Protein AF-A0A2M7FGW8-F1 (afdb_monomer)

Solvent-accessible surface area (backbone atoms only — not comparable to full-atom values): 6690 Å² total; per-residue (Å²): 117,51,79,47,81,45,80,54,98,92,41,30,34,40,37,43,35,40,80,67,53,76,58,97,88,47,76,48,59,49,72,51,74,41,79,41,99,47,105,57,93,65,73,82,78,49,57,72,68,60,36,59,74,77,46,45,74,80,53,61,79,68,67,68,92,76,65,48,77,55,65,51,73,51,75,44,82,46,79,54,96,89,42,83,42,80,48,48,40,38,44,39,34,41,33,46,101,86,51,72,47,82,39,79,51,109

Secondary structure (DSSP, 8-state):
-EEEEEEETTEEEEEEEEEEEEETTEEEEEEEEEEESSSS--GGGS-HHHHHHH--HHHHTT-----EEEEEEEEEEEEETTEEEEEEEEEEEEE-SS-EEEEEE-

Nearest PDB structures (foldseek):
  2wj7-assembly3_C  TM=5.736E-01  e=2.846E+00  Homo sapiens
  4jut-assembly2_G  TM=3.625E-01  e=1.959E+00  Homo sapiens
  4jus-assembly1_B  TM=3.287E-01  e=1.527E+00  Homo sapiens
  4jut-assembly2_H  TM=3.679E-01  e=2.512E+00  Homo sapiens
  8wr4-assembly1_B  TM=1.627E-01  e=4.683E+00  Chryseobacterium

pLDDT: mean 94.01, std 4.84, range [78.5, 98.56]

Foldseek 3Di:
DDWDWDQDPNWIKIKDWDDFDDDPNDTDTDIQMDTDPDPDDDPVSDDPVCCVVPPDPVRNVVDDDAKDDDWDKDWDW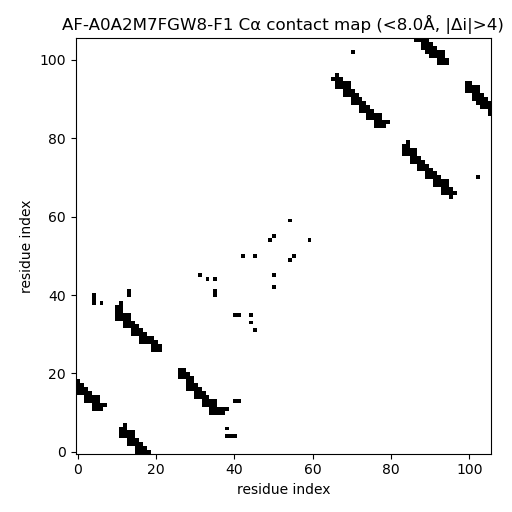DDDPNDTDIDIFTWDWIDGPPDIDTDTDD

Mean predicted aligned error: 3.9 Å

Radius of gyration: 15.86 Å; Cα contacts (8 Å, |Δi|>4): 158; chains: 1; bounding box: 38×30×43 Å

Sequence (106 aa):
MALRLRRVGGRWLQTLKGGGQVRGGLHQRNEWEAPVASARLDFSVLELSVLKEYFPQSLRKKLKPVFVTDFYRTSRMVEYQGAVIEVCMDHGEVKTSQRSAPICEV

Structure (mmCIF, N/CA/C/O backbone):
data_AF-A0A2M7FGW8-F1
#
_entry.id   AF-A0A2M7FGW8-F1
#
loop_
_atom_site.group_PDB
_atom_site.id
_atom_site.type_symbol
_atom_site.label_atom_id
_atom_site.label_alt_id
_atom_site.label_comp_id
_atom_site.label_asym_id
_atom_site.label_entity_id
_atom_site.label_seq_id
_atom_site.pdbx_PDB_ins_code
_atom_site.Cartn_x
_atom_site.Cartn_y
_atom_site.Cartn_z
_atom_site.occupancy
_atom_site.B_iso_or_equiv
_atom_site.auth_seq_id
_atom_site.auth_comp_id
_atom_site.auth_asym_id
_atom_site.auth_atom_id
_atom_site.pdbx_PDB_model_num
ATOM 1 N N . MET A 1 1 ? 2.899 11.614 -2.342 1.00 86.56 1 MET A N 1
ATOM 2 C CA . MET A 1 1 ? 2.009 10.733 -3.131 1.00 86.56 1 MET A CA 1
ATOM 3 C C . MET A 1 1 ? 2.624 9.341 -3.213 1.00 86.56 1 MET A C 1
ATOM 5 O O . MET A 1 1 ? 3.843 9.258 -3.286 1.00 86.56 1 MET A O 1
ATOM 9 N N . ALA A 1 2 ? 1.819 8.277 -3.215 1.00 93.12 2 ALA A N 1
ATOM 10 C CA . ALA A 1 2 ? 2.271 6.902 -3.441 1.00 93.12 2 ALA A CA 1
ATOM 11 C C . ALA A 1 2 ? 1.248 6.110 -4.273 1.00 93.12 2 ALA A C 1
ATOM 13 O O . ALA A 1 2 ? 0.047 6.257 -4.061 1.00 93.12 2 ALA A O 1
ATOM 14 N N . LEU A 1 3 ? 1.729 5.258 -5.182 1.00 95.69 3 LEU A N 1
ATOM 15 C CA . LEU A 1 3 ? 0.924 4.301 -5.946 1.00 95.69 3 LEU A CA 1
ATOM 16 C C . LEU A 1 3 ? 1.377 2.890 -5.586 1.00 95.69 3 LEU A C 1
ATOM 18 O O . LEU A 1 3 ? 2.576 2.607 -5.606 1.00 95.69 3 LEU A O 1
ATOM 22 N N . ARG A 1 4 ? 0.432 2.012 -5.258 1.00 97.12 4 ARG A N 1
ATOM 23 C CA . ARG A 1 4 ? 0.728 0.658 -4.787 1.00 97.12 4 ARG A CA 1
ATOM 24 C C . ARG A 1 4 ? -0.219 -0.354 -5.413 1.00 97.12 4 ARG A C 1
ATOM 26 O O . ARG A 1 4 ? -1.416 -0.108 -5.480 1.00 97.12 4 ARG A O 1
ATOM 33 N N . LEU A 1 5 ? 0.321 -1.517 -5.772 1.00 97.81 5 LEU A N 1
ATOM 34 C CA . LEU A 1 5 ? -0.450 -2.747 -5.937 1.00 97.81 5 LEU A CA 1
ATOM 35 C C . LEU A 1 5 ? -0.271 -3.607 -4.688 1.00 97.81 5 LEU A C 1
ATOM 37 O O . LEU A 1 5 ? 0.857 -3.846 -4.258 1.00 97.81 5 LEU A O 1
ATOM 41 N N . ARG A 1 6 ? -1.375 -4.061 -4.100 1.00 97.81 6 ARG A N 1
ATOM 42 C CA . ARG A 1 6 ? -1.394 -4.930 -2.922 1.00 97.81 6 ARG A CA 1
ATOM 43 C C . ARG A 1 6 ? -2.057 -6.248 -3.285 1.00 97.81 6 ARG A C 1
ATOM 45 O O . ARG A 1 6 ? -3.163 -6.243 -3.818 1.00 97.81 6 ARG A O 1
ATOM 52 N N . ARG A 1 7 ? -1.415 -7.365 -2.939 1.00 97.50 7 ARG A N 1
ATOM 53 C CA . ARG A 1 7 ? -2.051 -8.684 -2.959 1.00 97.50 7 ARG A CA 1
ATOM 54 C C . ARG A 1 7 ? -2.551 -9.021 -1.559 1.00 97.50 7 ARG A C 1
ATOM 56 O O . ARG A 1 7 ? -1.770 -8.995 -0.616 1.00 97.50 7 ARG A O 1
ATOM 63 N N . VAL A 1 8 ? -3.834 -9.333 -1.415 1.00 94.81 8 VAL A N 1
ATOM 64 C CA . VAL A 1 8 ? -4.438 -9.727 -0.132 1.00 94.81 8 VAL A CA 1
ATOM 65 C C . VAL A 1 8 ? -5.573 -10.714 -0.378 1.00 94.81 8 VAL A C 1
ATOM 67 O O . VAL A 1 8 ? -6.381 -10.513 -1.281 1.00 94.81 8 VAL A O 1
ATOM 70 N N . GLY A 1 9 ? -5.605 -11.826 0.364 1.00 92.25 9 GLY A N 1
ATOM 71 C CA . GLY A 1 9 ? -6.638 -12.861 0.195 1.00 92.25 9 GLY A CA 1
ATOM 72 C C . GLY A 1 9 ? -6.762 -13.381 -1.246 1.00 92.25 9 GLY A C 1
ATOM 73 O O . GLY A 1 9 ? -7.863 -13.633 -1.722 1.00 92.25 9 GLY A O 1
ATOM 74 N N . GLY A 1 10 ? -5.647 -13.442 -1.984 1.00 92.69 10 GLY A N 1
ATOM 75 C CA . GLY A 1 10 ? -5.620 -13.837 -3.399 1.00 92.69 10 GLY A CA 1
ATOM 76 C C . GLY A 1 10 ? -6.067 -12.763 -4.401 1.00 92.69 10 GLY A C 1
ATOM 77 O O . GLY A 1 10 ? -5.929 -12.982 -5.601 1.00 92.69 10 GLY A O 1
ATOM 78 N N . ARG A 1 11 ? -6.538 -11.599 -3.942 1.00 96.62 11 ARG A N 1
ATOM 79 C CA . ARG A 1 11 ? -7.007 -10.485 -4.780 1.00 96.62 11 ARG A CA 1
ATOM 80 C C . ARG A 1 11 ? -5.934 -9.415 -4.932 1.00 96.62 11 ARG A C 1
ATOM 82 O O . ARG A 1 11 ? -5.062 -9.291 -4.072 1.00 96.62 11 ARG A O 1
ATOM 89 N N . TRP A 1 12 ? -6.029 -8.630 -6.001 1.00 98.25 12 TRP A N 1
ATOM 90 C CA . TRP A 1 12 ? -5.185 -7.460 -6.227 1.00 98.25 12 TRP A CA 1
ATOM 91 C C . TRP A 1 12 ? -5.982 -6.175 -6.034 1.00 98.25 12 TRP A C 1
ATOM 93 O O . TRP A 1 12 ? -7.087 -6.036 -6.555 1.00 98.25 12 TRP A O 1
ATOM 103 N N . LEU A 1 13 ? -5.400 -5.238 -5.293 1.00 98.06 13 LEU A N 1
ATOM 104 C CA . LEU A 1 13 ? -5.922 -3.894 -5.071 1.00 98.06 13 LEU A CA 1
ATOM 105 C C . LEU A 1 13 ? -4.896 -2.881 -5.571 1.00 98.06 13 LEU A C 1
ATOM 107 O O . LEU A 1 13 ? -3.703 -3.026 -5.290 1.00 98.06 13 LEU A O 1
ATOM 111 N N . GLN A 1 14 ? -5.350 -1.855 -6.284 1.00 98.00 14 GLN A N 1
ATOM 112 C CA . GLN A 1 14 ? -4.551 -0.686 -6.621 1.00 98.00 14 GLN A CA 1
ATOM 113 C C . GLN A 1 14 ? -4.960 0.474 -5.722 1.00 98.00 14 GLN A C 1
ATOM 115 O O . GLN A 1 14 ? -6.127 0.852 -5.691 1.00 98.00 14 GLN A O 1
ATOM 120 N N . THR A 1 15 ? -3.982 1.064 -5.042 1.00 96.88 15 THR A N 1
ATOM 121 C CA . THR A 1 15 ? -4.190 2.197 -4.145 1.00 96.88 15 THR A CA 1
ATOM 122 C C . THR A 1 15 ? -3.362 3.391 -4.615 1.00 96.88 15 THR A C 1
ATOM 124 O O . THR A 1 15 ? -2.137 3.283 -4.736 1.00 96.88 15 THR A O 1
ATOM 127 N N . LEU A 1 16 ? -4.002 4.541 -4.814 1.00 95.75 16 LEU A N 1
ATOM 128 C CA . LEU A 1 16 ? -3.341 5.841 -4.916 1.00 95.75 16 LEU A CA 1
ATOM 129 C C . LEU A 1 16 ? -3.543 6.608 -3.610 1.00 95.75 16 LEU A C 1
ATOM 131 O O . LEU A 1 16 ? -4.667 6.768 -3.147 1.00 95.75 16 LEU A O 1
ATOM 135 N N . LYS A 1 17 ? -2.453 7.119 -3.041 1.00 93.38 17 LYS A N 1
ATOM 136 C CA . LYS A 1 17 ? -2.459 7.994 -1.864 1.00 93.38 17 LYS A CA 1
ATOM 137 C C . LYS A 1 17 ? -1.894 9.352 -2.261 1.00 93.38 17 LYS A C 1
ATOM 139 O O . LYS A 1 17 ? -0.744 9.428 -2.707 1.00 93.38 17 LYS A O 1
ATOM 144 N N . GLY A 1 18 ? -2.670 10.417 -2.098 1.00 88.81 18 GLY A N 1
ATOM 145 C CA . GLY A 1 18 ? -2.335 11.767 -2.565 1.00 88.81 18 GLY A CA 1
ATOM 146 C C . GLY A 1 18 ? -2.902 12.858 -1.659 1.00 88.81 18 GLY A C 1
ATOM 147 O O . GLY A 1 18 ? -3.779 12.596 -0.839 1.00 88.81 18 GLY A O 1
ATOM 148 N N . GLY A 1 19 ? -2.366 14.074 -1.791 1.00 83.19 19 GLY A N 1
ATOM 149 C CA . GLY A 1 19 ? -2.725 15.209 -0.935 1.00 83.19 19 GLY A CA 1
ATOM 150 C C . GLY A 1 19 ? -2.528 14.948 0.565 1.00 83.19 19 GLY A C 1
ATOM 151 O O . GLY A 1 19 ? -1.854 13.996 0.971 1.00 83.19 19 GLY A O 1
ATOM 152 N N . GLY A 1 20 ? -3.146 15.795 1.387 1.00 81.12 20 GLY A N 1
ATOM 153 C CA . GLY A 1 20 ? -3.215 15.602 2.833 1.00 81.12 20 GLY A CA 1
ATOM 154 C C . GLY A 1 20 ? -2.060 16.190 3.644 1.00 81.12 20 GLY A C 1
ATOM 155 O O . GLY A 1 20 ? -1.208 16.912 3.130 1.00 81.12 20 GLY A O 1
ATOM 156 N N . GLN A 1 21 ? -2.069 15.882 4.939 1.00 82.56 21 GLN A N 1
ATOM 157 C CA . GLN A 1 21 ? -1.137 16.393 5.941 1.00 82.56 21 G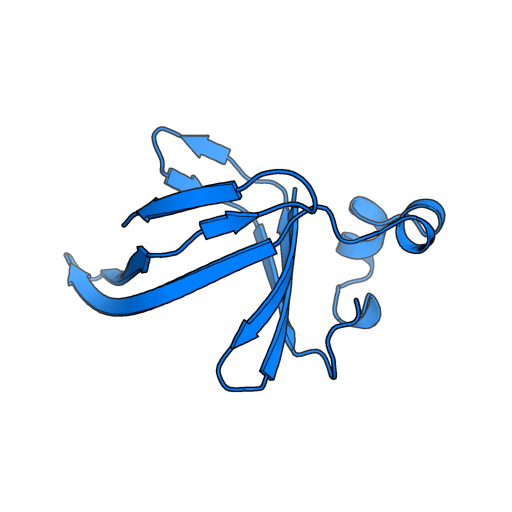LN A CA 1
ATOM 158 C C . GLN A 1 21 ? -0.633 15.252 6.831 1.00 82.56 21 GLN A C 1
ATOM 160 O O . GLN A 1 21 ? -1.325 14.253 7.049 1.00 82.56 21 GLN A O 1
ATOM 165 N N . VAL A 1 22 ? 0.580 15.411 7.358 1.00 81.75 22 VAL A N 1
ATOM 166 C CA . VAL A 1 22 ? 1.152 14.510 8.364 1.00 81.75 22 VAL A CA 1
ATOM 167 C C . VAL A 1 22 ? 1.527 15.340 9.579 1.00 81.75 22 VAL A C 1
ATOM 169 O O . VAL A 1 22 ? 2.283 16.303 9.453 1.00 81.75 22 VAL A O 1
ATOM 172 N N . ARG A 1 23 ? 1.017 14.970 10.755 1.00 83.88 23 ARG A N 1
ATOM 173 C CA . ARG A 1 23 ? 1.350 15.643 12.016 1.00 83.88 23 ARG A CA 1
ATOM 174 C C . ARG A 1 23 ? 1.538 14.615 13.125 1.00 83.88 23 ARG A C 1
ATOM 176 O O . ARG A 1 23 ? 0.579 13.980 13.538 1.00 83.88 23 ARG A O 1
ATOM 183 N N . GLY A 1 24 ? 2.775 14.452 13.599 1.00 78.50 24 GLY A N 1
ATOM 184 C CA . GLY A 1 24 ? 3.091 13.603 14.758 1.00 78.50 24 GLY A CA 1
ATOM 185 C C . GLY A 1 24 ? 2.641 12.141 14.631 1.00 78.50 24 GLY A C 1
ATOM 186 O O . GLY A 1 24 ? 2.127 11.593 15.595 1.00 78.50 24 GLY A O 1
ATOM 187 N N . GLY A 1 25 ? 2.770 11.532 13.446 1.00 79.62 25 GLY A N 1
ATOM 188 C CA . GLY A 1 25 ? 2.312 10.158 13.176 1.00 79.62 25 GLY A CA 1
ATOM 189 C C . GLY A 1 25 ? 0.855 10.049 12.713 1.00 79.62 25 GLY A C 1
ATOM 190 O O . GLY A 1 25 ? 0.469 9.033 12.144 1.00 79.62 25 GLY A O 1
ATOM 191 N N . LEU A 1 26 ? 0.054 11.112 12.848 1.00 86.94 26 LEU A N 1
ATOM 192 C CA . LEU A 1 26 ? -1.283 11.158 12.265 1.00 86.94 26 LEU A CA 1
ATOM 193 C C . LEU A 1 26 ? -1.192 11.473 10.770 1.00 86.94 26 LEU A C 1
ATOM 195 O O . LEU A 1 26 ? -0.747 12.555 10.372 1.00 86.94 26 LEU A O 1
ATOM 199 N N . HIS A 1 27 ? -1.640 10.528 9.947 1.00 84.56 27 HIS A N 1
ATOM 200 C CA . HIS A 1 27 ? -1.734 10.681 8.500 1.00 84.56 27 HIS A CA 1
ATOM 201 C C . HIS A 1 27 ? -3.183 10.945 8.092 1.00 84.56 27 HIS A C 1
ATOM 203 O O . HIS A 1 27 ? -4.018 10.048 8.165 1.00 84.56 27 HIS A O 1
ATOM 209 N N . GLN A 1 28 ? -3.464 12.140 7.577 1.00 88.75 28 GLN A N 1
ATOM 210 C CA . GLN A 1 28 ? -4.744 12.454 6.946 1.00 88.75 28 GLN A CA 1
ATOM 211 C C . GLN A 1 28 ? -4.493 12.716 5.466 1.00 88.75 28 GLN A C 1
ATOM 213 O O . GLN A 1 28 ? -3.856 13.704 5.114 1.00 88.75 28 GLN A O 1
ATOM 218 N N . ARG A 1 29 ? -4.934 11.813 4.589 1.00 87.81 29 ARG A N 1
ATOM 219 C CA . ARG A 1 29 ? -4.669 11.876 3.144 1.00 87.81 29 ARG A CA 1
ATOM 220 C C . ARG A 1 29 ? -5.838 11.326 2.350 1.00 87.81 29 ARG A C 1
ATOM 222 O O . ARG A 1 29 ? -6.572 10.483 2.856 1.00 87.81 29 ARG A O 1
ATOM 229 N N . ASN A 1 30 ? -5.952 11.766 1.102 1.00 90.75 30 ASN A N 1
ATOM 230 C CA . ASN A 1 30 ? -6.901 11.172 0.177 1.00 90.75 30 ASN A CA 1
ATOM 231 C C . ASN A 1 30 ? -6.366 9.812 -0.272 1.00 90.75 30 ASN A C 1
ATOM 233 O O . ASN A 1 30 ? -5.168 9.651 -0.551 1.00 90.75 30 ASN A O 1
ATOM 237 N N . GLU A 1 31 ? -7.263 8.837 -0.327 1.00 93.75 31 GLU A N 1
ATOM 238 C CA . GLU A 1 31 ? -6.960 7.473 -0.725 1.00 93.75 31 GLU A CA 1
ATOM 239 C C . GLU A 1 31 ? -8.027 6.989 -1.703 1.00 93.75 31 GLU A C 1
ATOM 241 O O . GLU A 1 31 ? -9.217 7.023 -1.404 1.00 93.75 31 GLU A O 1
ATOM 246 N N . TRP A 1 32 ? -7.579 6.552 -2.878 1.00 94.56 32 TRP A N 1
ATOM 247 C CA . TRP A 1 32 ? -8.420 5.933 -3.895 1.00 94.56 32 TRP A CA 1
ATOM 248 C C . TRP A 1 32 ? -7.970 4.487 -4.049 1.00 94.56 32 TRP A C 1
ATOM 250 O O . TRP A 1 32 ? -6.837 4.236 -4.473 1.00 94.56 32 TRP A O 1
ATOM 260 N N . GLU A 1 33 ? -8.835 3.547 -3.678 1.00 96.19 33 GLU A N 1
ATOM 261 C CA . GLU A 1 33 ? -8.559 2.114 -3.742 1.00 96.19 33 GLU A CA 1
ATOM 262 C C . GLU A 1 33 ? -9.606 1.399 -4.594 1.00 96.19 33 GLU A C 1
ATOM 264 O O . GLU A 1 33 ? -10.805 1.608 -4.428 1.00 96.19 33 GLU A O 1
ATOM 269 N N . ALA A 1 34 ? -9.141 0.546 -5.505 1.00 96.81 34 ALA A N 1
ATOM 270 C CA . ALA A 1 34 ? -10.004 -0.261 -6.355 1.00 96.81 34 ALA A CA 1
ATOM 271 C C . ALA A 1 34 ? -9.384 -1.642 -6.628 1.00 96.81 34 ALA A C 1
ATOM 273 O O . ALA A 1 34 ? -8.154 -1.768 -6.694 1.00 96.81 34 ALA A O 1
ATOM 274 N N . PRO A 1 35 ? -10.204 -2.694 -6.805 1.00 97.38 35 PRO A N 1
ATOM 275 C CA . PRO A 1 35 ? -9.718 -3.995 -7.240 1.00 97.38 35 PRO A CA 1
ATOM 276 C C . PRO A 1 35 ? -9.203 -3.946 -8.680 1.00 97.38 35 PRO A C 1
ATOM 278 O O . PRO A 1 35 ? -9.738 -3.230 -9.523 1.00 97.38 35 PRO A O 1
ATOM 281 N N . VAL A 1 36 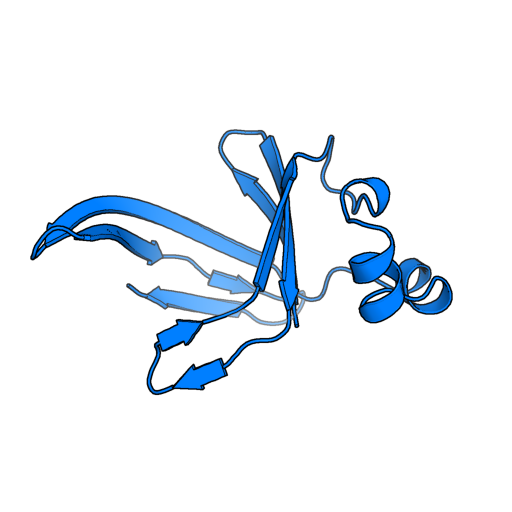? -8.185 -4.754 -8.970 1.00 98.12 36 VAL A N 1
ATOM 282 C CA . VAL A 1 36 ? -7.649 -4.950 -10.324 1.00 98.12 36 VAL A CA 1
ATOM 283 C C . VAL A 1 36 ? -7.493 -6.438 -10.621 1.00 98.12 36 VAL A C 1
ATOM 285 O O . VAL A 1 36 ? -7.366 -7.264 -9.718 1.00 98.12 36 VAL A O 1
ATOM 288 N N . ALA A 1 37 ? -7.495 -6.800 -11.902 1.00 96.62 37 ALA A N 1
ATOM 289 C CA . ALA A 1 37 ? -7.497 -8.204 -12.313 1.00 96.62 37 ALA A CA 1
ATOM 290 C C . ALA A 1 37 ? -6.175 -8.943 -12.021 1.00 96.62 37 ALA A C 1
ATOM 292 O O . ALA A 1 37 ? -6.151 -10.170 -11.951 1.00 96.62 37 ALA A O 1
ATOM 293 N N . SER A 1 38 ? -5.054 -8.225 -11.895 1.00 96.19 38 SER A N 1
ATOM 294 C CA . SER A 1 38 ? -3.725 -8.839 -11.793 1.00 96.19 38 SER A CA 1
ATOM 295 C C . SER A 1 38 ? -2.690 -7.912 -11.151 1.00 96.19 38 SER A C 1
ATOM 297 O O . SER A 1 38 ? -2.989 -6.776 -10.792 1.00 96.19 38 SER A O 1
ATOM 299 N N . ALA A 1 39 ? -1.440 -8.376 -11.065 1.00 95.06 39 ALA A N 1
ATOM 300 C CA . ALA A 1 39 ? -0.275 -7.599 -10.637 1.00 95.06 39 ALA A CA 1
ATOM 301 C C . ALA A 1 39 ? 0.159 -6.528 -11.668 1.00 95.06 39 ALA A C 1
ATOM 303 O O . ALA A 1 39 ? 1.347 -6.379 -11.958 1.00 95.06 39 ALA A O 1
ATOM 304 N N . ARG A 1 40 ? -0.792 -5.814 -12.279 1.00 95.75 40 ARG A N 1
ATOM 305 C CA . ARG A 1 40 ? -0.553 -4.763 -13.274 1.00 95.75 40 ARG A CA 1
ATOM 306 C C . ARG A 1 40 ? -1.354 -3.525 -12.913 1.00 95.75 40 ARG A C 1
ATOM 308 O O . ARG A 1 40 ? -2.487 -3.635 -12.458 1.00 95.75 40 ARG A O 1
ATOM 315 N N . LEU A 1 41 ? -0.743 -2.361 -13.127 1.00 96.25 41 LEU A N 1
ATOM 316 C CA . LEU A 1 41 ? -1.427 -1.092 -12.926 1.00 96.25 41 LEU A CA 1
ATOM 317 C C . LEU A 1 41 ? -2.569 -0.966 -13.929 1.00 96.25 41 LEU A C 1
ATOM 319 O O . LEU A 1 41 ? -2.367 -1.164 -15.128 1.00 96.25 41 LEU A O 1
ATOM 323 N N . ASP A 1 42 ? -3.736 -0.592 -13.429 1.00 95.88 42 ASP A N 1
ATOM 324 C CA . ASP A 1 42 ? -4.904 -0.281 -14.233 1.00 95.88 42 ASP A CA 1
ATOM 325 C C . ASP A 1 42 ? -5.310 1.159 -13.943 1.00 95.88 42 ASP A C 1
ATOM 327 O O . ASP A 1 42 ? -5.836 1.480 -12.884 1.00 95.88 42 ASP A O 1
ATOM 331 N N . PHE A 1 43 ? -5.020 2.063 -14.872 1.00 94.00 43 PHE A N 1
ATOM 332 C CA . PHE A 1 43 ? -5.365 3.470 -14.696 1.00 94.00 43 PHE A CA 1
ATOM 333 C C . PHE A 1 43 ? -6.855 3.740 -14.909 1.00 94.00 43 PHE A C 1
ATOM 335 O O . PHE A 1 43 ? -7.306 4.810 -14.530 1.00 94.00 43 PHE A O 1
ATOM 342 N N . SER A 1 44 ? -7.619 2.813 -15.495 1.00 93.75 44 SER A N 1
ATOM 343 C CA . SER A 1 44 ? -9.049 3.022 -15.750 1.00 93.75 44 SER A CA 1
ATOM 344 C C . SER A 1 44 ? -9.893 3.044 -14.473 1.00 93.75 44 SER A C 1
ATOM 346 O O . SER A 1 44 ? -10.981 3.610 -14.478 1.00 93.75 44 SER A O 1
ATOM 348 N N . VAL A 1 45 ? -9.370 2.499 -13.369 1.00 94.38 45 VAL A N 1
ATOM 349 C CA . VAL A 1 45 ? -10.055 2.456 -12.064 1.00 94.38 45 VAL A CA 1
ATOM 350 C C . VAL A 1 45 ? -10.019 3.785 -11.301 1.00 94.38 45 VAL A C 1
ATOM 352 O O . VAL A 1 45 ? -10.606 3.895 -10.230 1.00 94.38 45 VAL A O 1
ATOM 355 N N . LEU A 1 46 ? -9.294 4.785 -11.811 1.00 92.56 46 LEU A N 1
ATOM 356 C CA . LEU A 1 46 ? -9.200 6.117 -11.218 1.00 92.56 46 LEU A CA 1
ATOM 357 C C . LEU A 1 46 ? -10.032 7.114 -12.029 1.00 92.56 46 LEU A C 1
ATOM 359 O O . LEU A 1 46 ? -10.053 7.069 -13.259 1.00 92.56 46 LEU A O 1
ATOM 363 N N . GLU A 1 47 ? -10.656 8.070 -11.342 1.00 91.44 47 GLU A N 1
ATOM 364 C CA . GLU A 1 47 ? -11.373 9.163 -11.999 1.00 91.44 47 GLU A CA 1
ATOM 365 C C . GLU A 1 47 ? -10.449 9.995 -12.904 1.00 91.44 47 GLU A C 1
ATOM 367 O O . GLU A 1 47 ? -9.259 10.187 -12.634 1.00 91.44 47 GLU A O 1
ATOM 372 N N . LEU A 1 48 ? -11.011 10.547 -13.984 1.00 89.25 48 LEU A N 1
ATOM 373 C CA . LEU A 1 48 ? -10.263 11.335 -14.971 1.00 89.25 48 LEU A CA 1
ATOM 374 C C . LEU A 1 48 ? -9.546 12.551 -14.365 1.00 89.25 48 LEU A C 1
ATOM 376 O O . LEU A 1 48 ? -8.454 12.891 -14.820 1.00 89.25 48 LEU A O 1
ATOM 380 N N . SER A 1 49 ? -10.147 13.204 -13.368 1.00 89.19 49 SER A N 1
ATOM 381 C CA . SER A 1 49 ? -9.560 14.327 -12.623 1.00 89.19 49 SER A CA 1
ATOM 382 C C . SER A 1 49 ? -8.275 13.898 -11.908 1.00 89.19 49 SER A C 1
ATOM 384 O O . SER A 1 49 ? -7.206 14.442 -12.181 1.00 89.19 49 SER A O 1
ATOM 386 N N . VAL A 1 50 ? -8.364 12.840 -11.099 1.00 90.12 50 VAL A N 1
ATOM 387 C CA . VAL A 1 50 ? -7.251 12.231 -10.354 1.00 90.12 50 VAL A CA 1
ATOM 388 C C . VAL A 1 50 ? -6.143 11.777 -11.306 1.00 90.12 50 VAL A C 1
ATOM 390 O O . VAL A 1 50 ? -4.959 12.041 -11.096 1.00 90.12 50 VAL A O 1
ATOM 393 N N . LEU A 1 51 ? -6.510 11.130 -12.411 1.00 89.56 51 LEU A N 1
ATOM 394 C CA . LEU A 1 51 ? -5.557 10.692 -13.425 1.00 89.56 51 LEU A CA 1
ATOM 395 C C . LEU A 1 51 ? -4.789 11.841 -14.076 1.00 89.56 51 LEU A C 1
ATOM 397 O O . LEU A 1 51 ? -3.599 11.687 -14.347 1.00 89.56 51 LEU A O 1
ATOM 401 N N . LYS A 1 52 ? -5.459 12.952 -14.389 1.00 88.12 52 LYS A N 1
ATOM 402 C CA . LYS A 1 52 ? -4.821 14.119 -15.012 1.00 88.12 52 LYS A CA 1
ATOM 403 C C . LYS A 1 52 ? -3.894 14.835 -14.037 1.00 88.12 52 LYS A C 1
ATOM 405 O O . LYS A 1 52 ? -2.818 15.253 -14.450 1.00 88.12 52 LYS A O 1
ATOM 410 N N . GLU A 1 53 ? -4.296 14.931 -12.774 1.00 89.25 53 GLU A N 1
ATOM 411 C CA . GLU A 1 53 ? -3.506 15.558 -11.715 1.00 89.25 53 GLU A CA 1
ATOM 412 C C . GLU A 1 53 ? -2.227 14.765 -11.413 1.00 89.25 53 GLU A C 1
ATOM 414 O O . GLU A 1 53 ? -1.131 15.322 -11.414 1.00 89.25 53 GLU A O 1
ATOM 419 N N . TYR A 1 54 ? -2.348 13.451 -11.203 1.00 89.44 54 TYR A N 1
ATOM 420 C CA . TYR A 1 54 ? -1.249 12.642 -10.669 1.00 89.44 54 TYR A CA 1
ATOM 421 C C . TYR A 1 54 ? -0.480 11.836 -11.721 1.00 89.44 54 TYR A C 1
ATOM 423 O O . TYR A 1 54 ? 0.695 11.519 -11.523 1.00 89.44 54 TYR A O 1
ATOM 431 N N . PHE A 1 55 ? -1.112 11.487 -12.845 1.00 91.75 55 PHE A N 1
ATOM 432 C CA . PHE A 1 55 ? -0.541 10.582 -13.846 1.00 91.75 55 PHE A CA 1
ATOM 433 C C . PHE A 1 55 ? -0.743 11.093 -15.276 1.00 91.75 55 PHE A C 1
ATOM 435 O O . PHE A 1 55 ? -1.512 10.496 -16.046 1.00 91.75 55 PHE A O 1
ATOM 442 N N . PRO A 1 56 ? -0.012 12.139 -15.703 1.00 88.88 56 PRO A N 1
ATOM 443 C CA . PRO A 1 56 ? 0.027 12.509 -17.113 1.00 88.88 56 PRO A CA 1
ATOM 444 C C . PRO A 1 56 ? 0.495 11.317 -17.963 1.00 88.88 56 PRO A C 1
ATOM 446 O O . PRO A 1 56 ? 1.279 10.473 -17.519 1.00 88.88 56 PRO A O 1
ATOM 449 N N . GLN A 1 57 ? 0.011 11.221 -19.203 1.00 86.19 57 GLN A N 1
ATOM 450 C CA . GLN A 1 57 ? 0.212 10.034 -20.048 1.00 86.19 57 GLN A CA 1
ATOM 451 C C . GLN A 1 57 ? 1.698 9.687 -20.267 1.00 86.19 57 GLN A C 1
ATOM 453 O O . GLN A 1 57 ? 2.058 8.511 -20.344 1.00 86.19 57 GLN A O 1
ATOM 458 N N . SER A 1 58 ? 2.566 10.701 -20.309 1.00 89.75 58 SER A N 1
ATOM 459 C CA . SER A 1 58 ? 4.022 10.554 -20.413 1.00 89.75 58 SER A CA 1
ATOM 460 C C . SER A 1 58 ? 4.655 9.872 -19.193 1.00 89.75 58 SER A C 1
ATOM 462 O O . SER A 1 58 ? 5.646 9.157 -19.348 1.00 89.75 58 SER A O 1
ATOM 464 N N . LEU A 1 59 ? 4.084 10.054 -17.997 1.00 90.94 59 LEU A N 1
ATOM 465 C CA . LEU A 1 59 ? 4.552 9.430 -16.759 1.00 90.94 59 LEU A CA 1
ATOM 466 C C . LEU A 1 59 ? 4.112 7.968 -16.667 1.00 90.94 59 LEU A C 1
ATOM 468 O O . LEU A 1 59 ? 4.913 7.120 -16.283 1.00 90.94 59 LEU A O 1
ATOM 472 N N . ARG A 1 60 ? 2.874 7.650 -17.074 1.00 90.88 60 ARG A N 1
ATOM 473 C CA . ARG A 1 60 ? 2.311 6.286 -16.975 1.00 90.88 60 ARG A CA 1
ATOM 474 C C . ARG A 1 60 ? 3.202 5.233 -17.627 1.00 90.88 60 ARG A C 1
ATOM 476 O O . ARG A 1 60 ? 3.419 4.173 -17.055 1.00 90.88 60 ARG A O 1
ATOM 483 N N . LYS A 1 61 ? 3.771 5.554 -18.793 1.00 88.06 61 LYS A N 1
ATOM 484 C CA . LYS A 1 61 ? 4.659 4.657 -19.553 1.00 88.06 61 LYS A CA 1
ATOM 485 C 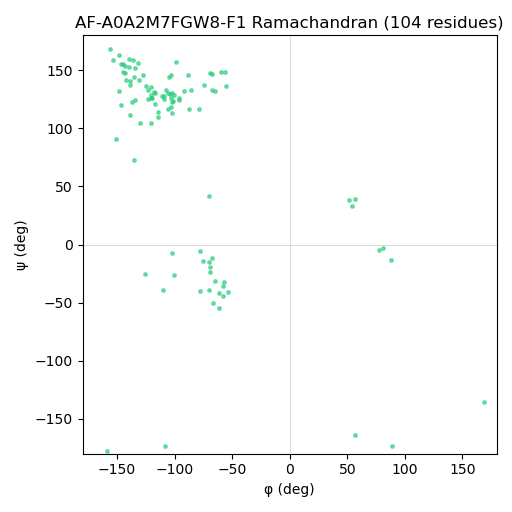C .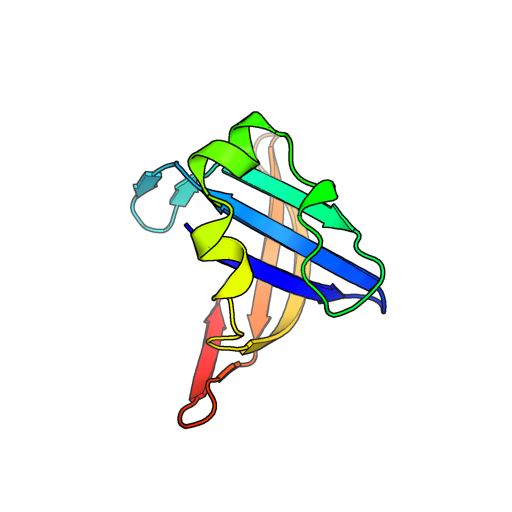 LYS A 1 61 ? 6.027 4.428 -18.897 1.00 88.06 61 LYS A C 1
ATOM 487 O O . LYS A 1 61 ? 6.745 3.527 -19.310 1.00 88.06 61 LYS A O 1
ATOM 492 N N . LYS A 1 62 ? 6.407 5.252 -17.917 1.00 93.31 62 LYS A N 1
ATOM 493 C CA . LYS A 1 62 ? 7.712 5.202 -17.239 1.00 93.31 62 LYS A CA 1
ATOM 494 C C . LYS A 1 62 ? 7.643 4.553 -15.857 1.00 93.31 62 LYS A C 1
ATOM 496 O O . LYS A 1 62 ? 8.686 4.363 -15.233 1.00 93.31 62 LYS A O 1
ATOM 501 N N . LEU A 1 63 ? 6.441 4.254 -15.357 1.00 94.12 63 LEU A N 1
ATOM 502 C CA . LEU A 1 63 ? 6.287 3.661 -14.036 1.00 94.12 63 LEU A CA 1
ATOM 503 C C . LEU A 1 63 ? 6.849 2.242 -14.019 1.00 94.12 63 LEU A C 1
ATOM 505 O O . LEU A 1 63 ? 6.559 1.418 -14.884 1.00 94.12 63 LEU A O 1
ATOM 509 N N . LYS A 1 64 ? 7.637 1.972 -12.985 1.00 93.88 64 LYS A N 1
ATOM 510 C CA . LYS A 1 64 ? 8.211 0.666 -12.679 1.00 93.88 64 LYS A CA 1
ATOM 511 C C . LYS A 1 64 ? 8.155 0.438 -11.168 1.00 93.88 64 LYS A C 1
ATOM 513 O O . LYS A 1 64 ? 8.174 1.423 -10.424 1.00 93.88 64 LYS A O 1
ATOM 518 N N . PRO A 1 65 ? 8.097 -0.818 -10.699 1.00 94.56 65 PRO A N 1
ATOM 519 C CA . PRO A 1 65 ? 8.221 -1.115 -9.277 1.00 94.56 65 PRO A CA 1
ATOM 520 C C . PRO A 1 65 ? 9.523 -0.534 -8.708 1.00 94.56 65 PRO A C 1
ATOM 522 O O . PRO A 1 65 ? 10.574 -0.637 -9.341 1.00 94.56 65 PRO A O 1
ATOM 525 N N . VAL A 1 66 ? 9.445 0.085 -7.529 1.00 95.94 66 VAL A N 1
ATOM 526 C CA . VAL A 1 66 ? 10.607 0.698 -6.853 1.00 95.94 66 VAL A CA 1
ATOM 527 C C . VAL A 1 66 ? 11.008 -0.096 -5.609 1.00 95.94 66 VAL A C 1
ATOM 529 O O . VAL A 1 66 ? 12.194 -0.275 -5.345 1.00 95.94 66 VAL A O 1
ATOM 532 N N . PHE A 1 67 ? 10.028 -0.598 -4.861 1.00 97.31 67 PHE A N 1
ATOM 533 C CA . PHE A 1 67 ? 10.220 -1.437 -3.682 1.00 97.31 67 PHE A CA 1
ATOM 534 C C . PHE A 1 67 ? 8.971 -2.293 -3.441 1.00 97.31 67 PHE A C 1
ATOM 536 O O . PHE A 1 67 ? 7.918 -2.051 -4.038 1.00 97.31 67 PHE A O 1
ATOM 543 N N . VAL A 1 68 ? 9.094 -3.280 -2.557 1.00 97.75 68 VAL A N 1
ATOM 544 C CA . VAL A 1 68 ? 8.010 -4.142 -2.081 1.00 97.75 68 VAL A CA 1
ATOM 545 C C . VAL A 1 68 ? 7.968 -4.071 -0.558 1.00 97.75 68 VAL A C 1
ATOM 547 O O . VAL A 1 68 ? 9.006 -4.132 0.091 1.00 97.75 68 VAL A O 1
ATOM 550 N N . THR A 1 69 ? 6.771 -3.951 0.007 1.00 97.88 69 THR A N 1
ATOM 551 C CA . THR A 1 69 ? 6.511 -4.219 1.429 1.00 97.88 69 THR A CA 1
ATOM 552 C C . THR A 1 69 ? 5.872 -5.595 1.537 1.00 97.88 69 THR A C 1
ATOM 554 O O . THR A 1 69 ? 4.839 -5.825 0.902 1.00 97.88 69 THR A O 1
ATOM 557 N N . ASP A 1 70 ? 6.477 -6.485 2.310 1.00 97.88 70 ASP A N 1
ATOM 558 C CA . ASP A 1 70 ? 6.073 -7.881 2.458 1.00 97.88 70 ASP A CA 1
ATOM 559 C C . ASP A 1 70 ? 5.977 -8.197 3.951 1.00 97.88 70 ASP A C 1
ATOM 561 O O . ASP A 1 70 ? 6.988 -8.246 4.652 1.00 97.88 70 ASP A O 1
ATOM 565 N N . PHE A 1 71 ? 4.752 -8.281 4.463 1.00 98.00 71 PHE A N 1
ATOM 566 C CA . PHE A 1 71 ? 4.496 -8.371 5.896 1.00 98.00 71 PHE A CA 1
ATOM 567 C C . PHE A 1 71 ? 3.178 -9.074 6.200 1.00 98.00 71 PHE A C 1
ATOM 569 O O . PHE A 1 71 ? 2.251 -9.109 5.384 1.00 98.00 71 PHE A O 1
ATOM 576 N N . TYR A 1 72 ? 3.087 -9.579 7.425 1.00 97.56 72 TYR A N 1
ATOM 577 C CA . TYR A 1 72 ? 1.848 -10.060 8.014 1.00 97.56 72 TYR A CA 1
ATOM 578 C C . TYR A 1 72 ? 1.185 -8.926 8.786 1.00 97.56 72 TYR A C 1
ATOM 580 O O . TYR A 1 72 ? 1.839 -8.254 9.583 1.00 97.56 72 TYR A O 1
ATOM 588 N N . ARG A 1 73 ? -0.117 -8.738 8.555 1.00 97.81 73 ARG A N 1
ATOM 589 C CA . ARG A 1 73 ? -0.953 -7.802 9.307 1.00 97.81 73 ARG A CA 1
ATOM 590 C C . ARG A 1 73 ? -1.909 -8.564 10.201 1.00 97.81 73 ARG A C 1
ATOM 592 O O . ARG A 1 73 ? -2.679 -9.390 9.710 1.00 97.81 73 ARG A O 1
ATOM 599 N N . THR A 1 74 ? -1.920 -8.218 11.481 1.00 97.31 74 THR A N 1
ATOM 600 C CA . THR A 1 74 ? -2.993 -8.607 12.398 1.00 97.31 74 THR A CA 1
ATOM 601 C C . THR A 1 74 ? -3.864 -7.392 12.677 1.00 97.31 74 THR A C 1
ATOM 603 O O . THR A 1 74 ? -3.385 -6.428 13.264 1.00 97.31 74 THR A O 1
ATOM 606 N N . SER A 1 75 ? -5.137 -7.448 12.281 1.00 97.12 75 SER A N 1
ATOM 607 C CA . SER A 1 75 ? -6.108 -6.376 12.540 1.00 97.12 75 SER A CA 1
ATOM 608 C C . SER A 1 75 ? -7.053 -6.727 13.691 1.00 97.12 75 SER A C 1
ATOM 610 O O . SER A 1 75 ? -7.452 -7.889 13.852 1.00 97.12 75 SER A O 1
ATOM 612 N N . ARG A 1 76 ? -7.459 -5.721 14.469 1.00 97.62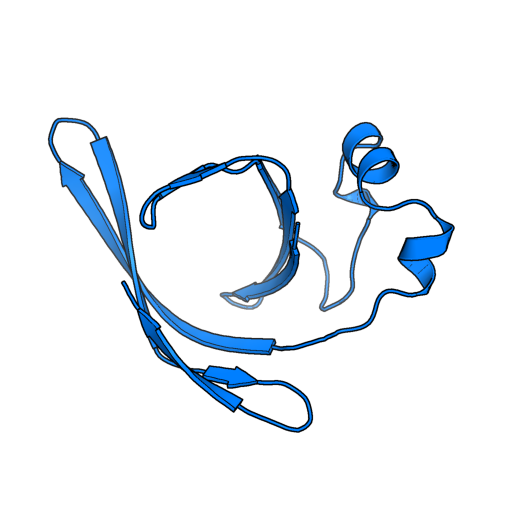 76 ARG A N 1
ATOM 613 C CA . ARG A 1 76 ? -8.555 -5.787 15.447 1.00 97.62 76 ARG A CA 1
ATOM 614 C C . ARG A 1 76 ? -9.387 -4.511 15.380 1.00 97.62 76 ARG A C 1
ATOM 616 O O . ARG A 1 76 ? -8.828 -3.423 15.327 1.00 97.62 76 ARG A O 1
ATOM 623 N N . MET A 1 77 ? -10.709 -4.654 15.424 1.00 98.06 77 MET A N 1
ATOM 624 C CA . MET A 1 77 ? -11.607 -3.517 15.618 1.00 98.06 77 MET A CA 1
ATOM 625 C C . MET A 1 77 ? -11.763 -3.252 17.112 1.00 98.06 77 MET A C 1
ATOM 627 O O . MET A 1 77 ? -11.992 -4.190 17.877 1.00 98.06 77 MET A O 1
ATOM 631 N N . VAL A 1 78 ? -11.644 -1.992 17.517 1.00 97.62 78 VAL A N 1
ATOM 632 C CA . VAL A 1 78 ? -11.897 -1.533 18.885 1.00 97.62 78 VAL A CA 1
ATOM 633 C C . VAL A 1 78 ? -12.870 -0.363 18.864 1.00 97.62 78 VAL A C 1
ATOM 635 O O . VAL A 1 78 ? -12.852 0.461 17.949 1.00 97.62 78 VAL A O 1
ATOM 638 N N . GLU A 1 79 ? -13.715 -0.289 19.883 1.00 97.81 79 GLU A N 1
ATOM 639 C CA . GLU A 1 79 ? -14.611 0.840 20.099 1.00 97.81 79 GLU A CA 1
ATOM 640 C C . GLU A 1 79 ? -14.046 1.726 21.205 1.00 97.81 79 GLU A C 1
ATOM 642 O O . GLU A 1 79 ? -13.670 1.246 22.275 1.00 97.81 79 GLU A O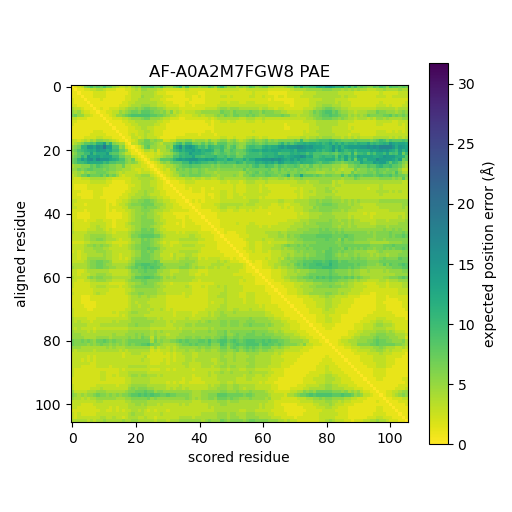 1
ATOM 647 N N . TYR A 1 80 ? -13.975 3.030 20.953 1.00 97.19 80 TYR A N 1
ATOM 648 C CA . TYR A 1 80 ? -13.496 3.992 21.936 1.00 97.19 80 TYR A CA 1
ATOM 649 C C . TYR A 1 80 ? -14.226 5.319 21.772 1.00 97.19 80 TYR A C 1
ATOM 651 O O . TYR A 1 80 ? -14.165 5.939 20.714 1.00 97.19 80 TYR A O 1
ATOM 659 N N . GLN A 1 81 ? -14.925 5.758 22.823 1.00 96.94 81 GLN A N 1
ATOM 660 C CA . GLN A 1 81 ? -15.652 7.037 22.846 1.00 96.94 81 GLN A CA 1
ATOM 661 C C . GLN A 1 81 ? -16.593 7.240 21.638 1.00 96.94 81 GLN A C 1
ATOM 663 O O . GLN A 1 81 ? -16.706 8.337 21.098 1.00 96.94 81 GLN A O 1
ATOM 668 N N . GLY A 1 82 ? -17.261 6.169 21.195 1.00 96.69 82 GLY A N 1
ATOM 669 C CA . GLY A 1 82 ? -18.173 6.192 20.044 1.00 96.69 82 GLY A CA 1
ATOM 670 C C . GLY A 1 82 ? -17.491 6.115 18.672 1.00 96.69 82 GLY A C 1
ATOM 671 O O . GLY A 1 82 ? -18.185 6.042 17.662 1.00 96.69 82 GLY A O 1
ATOM 672 N N . ALA A 1 83 ? -16.157 6.094 18.613 1.00 97.19 83 ALA A N 1
ATOM 673 C CA . ALA A 1 83 ? -15.413 5.809 17.395 1.00 97.19 83 ALA A CA 1
ATOM 674 C C . ALA A 1 83 ? -15.171 4.304 17.233 1.00 97.19 83 ALA A C 1
ATOM 676 O O . ALA A 1 83 ? -14.920 3.592 18.207 1.00 97.19 83 ALA A O 1
ATOM 677 N N . VAL A 1 84 ? -15.178 3.850 15.981 1.00 97.50 84 VAL A N 1
ATOM 678 C CA . VAL A 1 84 ? -14.758 2.507 15.577 1.00 97.50 84 VAL A CA 1
ATOM 679 C C . VAL A 1 84 ? -13.365 2.622 14.963 1.00 97.50 84 VAL A C 1
ATOM 681 O O . VAL A 1 84 ? -13.179 3.327 13.972 1.00 97.50 84 VAL A O 1
ATOM 684 N N . ILE A 1 85 ? -12.381 1.956 15.564 1.00 97.06 85 ILE A N 1
ATOM 685 C CA . ILE A 1 85 ? -10.962 2.083 15.217 1.00 97.06 85 ILE A CA 1
ATOM 686 C C . ILE A 1 85 ? -10.431 0.711 14.800 1.00 97.06 85 ILE A C 1
ATOM 688 O O . ILE A 1 85 ? -10.584 -0.264 15.533 1.00 97.06 85 ILE A O 1
ATOM 692 N N . GLU A 1 86 ? -9.786 0.625 13.636 1.00 97.56 86 GLU A N 1
ATOM 693 C CA . GLU A 1 86 ? -8.994 -0.550 13.260 1.00 97.56 86 GLU A CA 1
ATOM 694 C C . GLU A 1 86 ? -7.562 -0.381 13.783 1.00 97.56 86 GLU A C 1
ATOM 696 O O . GLU A 1 86 ? -6.843 0.522 13.359 1.00 97.56 86 GLU A O 1
ATOM 701 N N . VAL A 1 87 ? -7.136 -1.265 14.683 1.00 97.38 87 VAL A N 1
ATOM 702 C CA . VAL A 1 87 ? -5.745 -1.372 15.137 1.00 97.38 87 VAL A CA 1
ATOM 703 C C . VAL A 1 87 ? -5.060 -2.463 14.324 1.00 97.38 87 VAL A C 1
ATOM 705 O O . VAL A 1 87 ? -5.554 -3.592 14.265 1.00 97.38 87 VAL A O 1
ATOM 708 N N . CYS A 1 88 ? -3.928 -2.136 13.705 1.00 97.75 88 CYS A N 1
ATOM 709 C CA . CYS A 1 88 ? -3.163 -3.049 12.862 1.00 97.75 88 CYS A CA 1
ATOM 710 C C . CYS A 1 88 ? -1.761 -3.224 13.436 1.00 97.75 88 CYS A C 1
ATOM 712 O O . CYS A 1 88 ? -1.061 -2.241 13.595 1.00 97.75 88 CYS A O 1
ATOM 714 N N . MET A 1 89 ? -1.324 -4.456 13.683 1.00 98.00 89 MET A N 1
ATOM 715 C CA . MET A 1 89 ? 0.086 -4.746 13.940 1.00 98.00 89 MET A CA 1
ATOM 716 C C . MET A 1 89 ? 0.709 -5.344 12.683 1.00 98.00 89 MET A C 1
ATOM 718 O O . MET A 1 89 ? 0.247 -6.390 12.208 1.00 98.00 89 MET A O 1
ATOM 722 N N . ASP A 1 90 ? 1.756 -4.699 12.179 1.00 98.19 90 ASP A N 1
ATOM 723 C CA . ASP A 1 90 ? 2.470 -5.109 10.975 1.00 98.19 90 ASP A CA 1
ATOM 724 C C . ASP A 1 90 ? 3.869 -5.613 11.324 1.00 98.19 90 ASP A C 1
ATOM 726 O O . ASP A 1 90 ? 4.649 -4.928 11.987 1.00 98.19 90 ASP A O 1
ATOM 730 N N . HIS A 1 91 ? 4.200 -6.813 10.844 1.00 98.50 91 HIS A N 1
ATOM 731 C CA . HIS A 1 91 ? 5.520 -7.412 11.023 1.00 98.50 91 HIS A CA 1
ATOM 732 C C . HIS A 1 91 ? 6.009 -8.058 9.724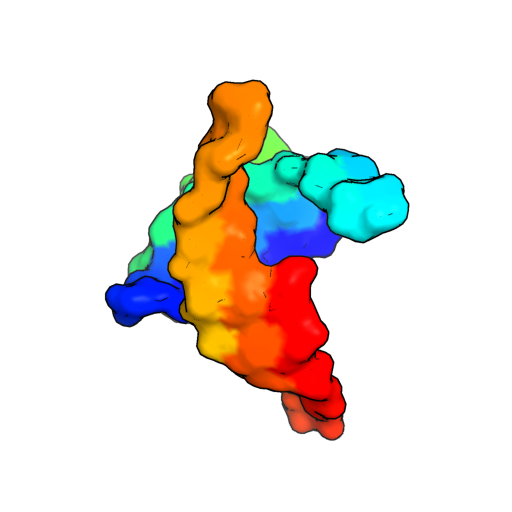 1.00 98.50 91 HIS A C 1
ATOM 734 O O . HIS A 1 91 ? 5.347 -8.932 9.155 1.00 98.50 91 HIS A O 1
ATOM 740 N N . GLY A 1 92 ? 7.170 -7.617 9.245 1.00 98.38 92 GLY A N 1
ATOM 741 C CA . GLY A 1 92 ? 7.773 -8.103 8.008 1.00 98.38 92 GLY A CA 1
ATOM 742 C C . GLY 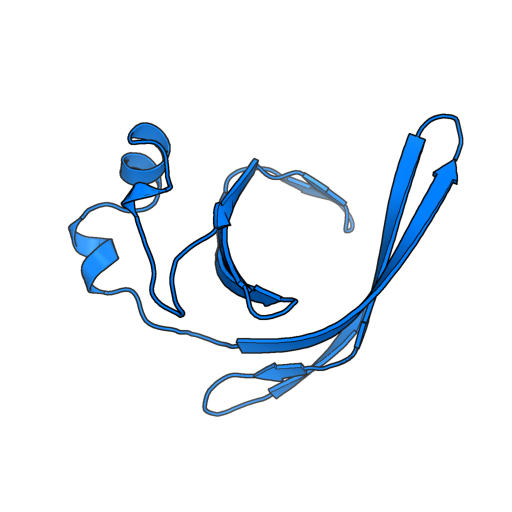A 1 92 ? 8.938 -7.237 7.559 1.00 98.38 92 GLY A C 1
ATOM 743 O O . GLY A 1 92 ? 9.776 -6.852 8.370 1.00 98.38 92 GLY A O 1
ATOM 744 N N . GLU A 1 93 ? 9.000 -6.918 6.269 1.00 98.56 93 GLU A N 1
ATOM 745 C CA . GLU A 1 93 ? 10.093 -6.136 5.694 1.00 98.56 93 GLU A CA 1
ATOM 746 C C . GLU A 1 93 ? 9.646 -5.197 4.567 1.00 98.56 93 GLU A C 1
ATOM 748 O O . GLU A 1 93 ? 8.671 -5.431 3.845 1.00 98.56 93 GLU A O 1
ATOM 753 N N . VAL A 1 94 ? 10.426 -4.136 4.373 1.00 98.31 94 VAL A N 1
ATOM 754 C CA . VAL A 1 94 ? 10.464 -3.364 3.131 1.00 98.31 94 VAL A CA 1
ATOM 755 C C . VAL A 1 94 ? 11.751 -3.707 2.391 1.00 98.31 94 VAL A C 1
ATOM 757 O O . VAL A 1 94 ? 12.835 -3.672 2.970 1.00 98.31 94 VAL A O 1
ATOM 760 N N . LYS A 1 95 ? 11.646 -4.032 1.101 1.00 98.19 95 LYS A N 1
ATOM 761 C CA . LYS A 1 95 ? 12.774 -4.473 0.273 1.00 98.19 95 LYS A CA 1
ATOM 762 C C . LYS A 1 95 ? 12.800 -3.815 -1.099 1.00 98.19 95 LYS A C 1
ATOM 764 O O . LYS A 1 95 ? 11.770 -3.587 -1.732 1.00 98.19 95 LYS A O 1
ATOM 769 N N . THR A 1 96 ? 14.002 -3.536 -1.579 1.00 97.44 96 THR A N 1
ATOM 770 C CA . THR A 1 96 ? 14.307 -3.234 -2.982 1.00 97.44 96 THR A CA 1
ATOM 771 C C . THR A 1 96 ? 15.063 -4.415 -3.589 1.00 97.44 96 THR A C 1
ATOM 773 O O . THR A 1 96 ? 15.254 -5.440 -2.941 1.00 97.44 96 THR A O 1
ATOM 776 N N . SER A 1 97 ? 15.556 -4.280 -4.820 1.00 93.88 97 SER A N 1
ATOM 777 C CA . SER A 1 97 ? 16.454 -5.279 -5.407 1.00 93.88 97 SER A CA 1
ATOM 778 C C . SER A 1 97 ? 17.828 -5.368 -4.724 1.00 93.88 97 SER A C 1
ATOM 780 O O . SER A 1 97 ? 18.584 -6.278 -5.039 1.00 93.88 97 SER A O 1
ATOM 782 N N . GLN A 1 98 ? 18.188 -4.416 -3.852 1.00 96.12 98 GLN A N 1
ATOM 783 C CA . GLN A 1 98 ? 19.540 -4.304 -3.281 1.00 96.12 98 GLN A CA 1
ATOM 784 C C . GLN A 1 98 ? 19.576 -4.275 -1.750 1.00 96.12 98 GLN A C 1
ATOM 786 O O . GLN A 1 98 ? 20.615 -4.568 -1.168 1.00 96.12 98 GLN A O 1
ATOM 791 N N . ARG A 1 99 ? 18.497 -3.847 -1.087 1.00 97.75 99 ARG A N 1
ATOM 792 C CA . ARG A 1 99 ? 18.468 -3.628 0.366 1.00 97.75 99 ARG A CA 1
ATOM 793 C C . ARG A 1 99 ? 17.122 -4.030 0.945 1.00 97.75 99 ARG A C 1
ATOM 795 O O . ARG A 1 99 ? 16.108 -3.905 0.258 1.00 97.75 99 ARG A O 1
ATOM 802 N N . SER A 1 100 ? 17.115 -4.405 2.217 1.00 98.19 100 SER A N 1
ATOM 803 C CA . SER A 1 100 ? 15.900 -4.579 3.010 1.00 98.19 100 SER A CA 1
ATOM 804 C C . SER A 1 100 ? 16.045 -3.965 4.403 1.00 98.19 100 SER A C 1
ATOM 806 O O . SER A 1 100 ? 17.157 -3.715 4.873 1.00 98.19 100 SER A O 1
ATOM 808 N N . ALA A 1 101 ? 14.908 -3.674 5.031 1.00 98.50 101 ALA A N 1
ATOM 809 C CA . ALA A 1 101 ? 14.806 -3.223 6.414 1.00 98.50 101 ALA A CA 1
ATOM 810 C C . ALA A 1 101 ? 13.546 -3.822 7.065 1.00 98.50 101 ALA A C 1
ATOM 812 O O . ALA A 1 101 ? 12.548 -4.024 6.363 1.00 98.50 101 ALA A O 1
ATOM 813 N N . PRO A 1 102 ? 13.568 -4.105 8.380 1.00 98.44 102 PRO A N 1
ATOM 814 C CA . PRO A 1 102 ? 12.418 -4.673 9.069 1.00 98.44 102 PRO A CA 1
ATOM 815 C C . PRO A 1 102 ? 11.264 -3.666 9.173 1.00 98.44 102 PRO A C 1
ATOM 817 O O . PRO A 1 102 ? 11.481 -2.463 9.321 1.00 98.44 102 PRO A O 1
ATOM 820 N N . ILE A 1 103 ? 10.041 -4.187 9.139 1.00 98.56 103 ILE A N 1
ATOM 821 C CA . ILE A 1 103 ? 8.801 -3.507 9.523 1.00 98.56 103 ILE A CA 1
ATOM 822 C C . ILE A 1 103 ? 8.332 -4.150 10.826 1.00 98.56 103 ILE A C 1
ATOM 824 O O . ILE A 1 103 ? 8.172 -5.368 10.883 1.00 98.56 103 ILE A O 1
ATOM 828 N N . CYS A 1 104 ? 8.124 -3.334 11.854 1.00 98.19 104 CYS A N 1
ATOM 829 C CA . CYS A 1 104 ? 7.534 -3.719 13.132 1.00 98.19 104 CYS A CA 1
ATOM 830 C C . CYS A 1 104 ? 6.821 -2.480 13.684 1.00 98.19 104 CYS A C 1
ATOM 832 O O . CYS A 1 104 ? 7.450 -1.626 14.310 1.00 98.19 104 CYS A O 1
ATOM 834 N N . GLU A 1 105 ? 5.543 -2.330 13.345 1.00 97.00 105 GLU A N 1
ATOM 835 C CA . GLU A 1 105 ? 4.760 -1.120 13.619 1.00 97.00 105 GLU A CA 1
ATOM 836 C C . GLU A 1 105 ? 3.331 -1.450 14.074 1.00 97.00 105 GLU A C 1
ATOM 838 O O . GLU A 1 105 ? 2.835 -2.563 13.859 1.00 97.00 105 GLU A O 1
ATOM 843 N N . VAL A 1 106 ? 2.705 -0.471 14.735 1.00 95.38 106 VAL A N 1
ATOM 844 C CA . VAL A 1 106 ? 1.307 -0.467 15.197 1.00 95.38 106 VAL A CA 1
ATOM 845 C C . VAL A 1 106 ? 0.630 0.804 14.700 1.00 95.38 106 VAL A C 1
ATOM 847 O O . VAL A 1 106 ? 1.301 1.860 14.765 1.00 95.38 106 VAL A O 1
#